Protein AF-D6CVX9-F1 (afdb_monomer_lite)

InterPro domains:
  IPR002559 Transposase IS4-like domain [PF01609] (65-128)
  IPR012337 Ribonuclease H-like superfamily [SSF53098] (35-166)

Radius of gyration: 30.01 Å; chains: 1; bounding box: 74×66×90 Å

pLDDT: mean 75.46, std 23.62, range [25.89, 97.81]

Secondary structure (DSSP, 8-state):
-------------------PPPP-------PPP--PPP------EEEEEEE---------TT-----EEEEEEES-TT--HHHHHHHHHHHHHHHHHHHHHHHHH-TT-----SHHHHHHHHHHHHHHHHHHHHHHHHH---HHHHHHHHHHHHHHHHHHS-S-------

Structure (mmCIF, N/CA/C/O backbone):
data_AF-D6CVX9-F1
#
_entry.id   AF-D6CVX9-F1
#
loop_
_atom_site.group_PDB
_atom_site.id
_atom_site.type_symbol
_atom_site.label_atom_id
_atom_site.label_alt_id
_atom_site.label_comp_id
_atom_site.label_asym_id
_atom_site.label_entity_id
_atom_site.label_seq_id
_atom_site.pdbx_PDB_ins_code
_atom_site.Cartn_x
_atom_site.Cartn_y
_atom_site.Cartn_z
_atom_site.occupancy
_atom_site.B_iso_or_equiv
_atom_site.auth_seq_id
_atom_site.auth_comp_id
_atom_site.auth_asym_id
_atom_site.auth_atom_id
_atom_site.pdbx_PDB_model_num
ATOM 1 N N . MET A 1 1 ? -34.602 -12.833 5.926 1.00 35.38 1 MET A N 1
ATOM 2 C CA . MET A 1 1 ? -34.983 -13.478 4.654 1.00 35.38 1 MET A CA 1
ATOM 3 C C . MET A 1 1 ? -33.737 -13.574 3.798 1.00 35.38 1 MET A C 1
ATOM 5 O O . MET A 1 1 ? -33.538 -12.786 2.888 1.00 35.38 1 MET A O 1
ATOM 9 N N . ASP A 1 2 ? -32.732 -14.299 4.276 1.00 30.45 2 ASP A N 1
ATOM 10 C CA . ASP A 1 2 ? -32.715 -15.768 4.412 1.00 30.45 2 ASP A CA 1
ATOM 11 C C . ASP A 1 2 ? -32.676 -16.416 3.031 1.00 30.45 2 ASP A C 1
ATOM 13 O O . ASP A 1 2 ? -33.490 -16.090 2.180 1.00 30.45 2 ASP A O 1
ATOM 17 N N . LEU A 1 3 ? -31.806 -17.359 2.722 1.00 28.20 3 LEU A N 1
ATOM 18 C CA . LEU A 1 3 ? -30.728 -17.998 3.457 1.00 28.20 3 LEU A CA 1
ATOM 19 C C . LEU A 1 3 ? -29.920 -18.657 2.339 1.00 28.20 3 LEU A C 1
ATOM 21 O O . LEU A 1 3 ? -30.461 -19.414 1.535 1.00 28.20 3 LEU A O 1
ATOM 25 N N . PHE A 1 4 ? -28.637 -18.340 2.270 1.00 30.22 4 PHE A N 1
ATOM 26 C CA . PHE A 1 4 ? -27.677 -19.144 1.538 1.00 30.22 4 PHE A CA 1
ATOM 27 C C . PHE A 1 4 ? -27.356 -20.362 2.415 1.00 30.22 4 PHE A C 1
ATOM 29 O O . PHE A 1 4 ? -26.900 -20.181 3.539 1.00 30.22 4 PHE A O 1
ATOM 36 N N . HIS A 1 5 ? -27.621 -21.576 1.930 1.00 30.78 5 HIS A N 1
ATOM 37 C CA . HIS A 1 5 ? -27.128 -22.856 2.467 1.00 30.78 5 HIS A CA 1
ATOM 38 C C . HIS A 1 5 ? -27.404 -23.979 1.446 1.00 30.78 5 HIS A C 1
ATOM 40 O O . HIS A 1 5 ? -28.399 -23.881 0.728 1.00 30.78 5 HIS A O 1
ATOM 46 N N . PRO A 1 6 ? -26.687 -25.121 1.475 1.00 37.38 6 PRO A N 1
ATOM 47 C CA . PRO A 1 6 ? -25.262 -25.343 1.728 1.00 37.38 6 PRO A CA 1
ATOM 48 C C . PRO A 1 6 ? -24.618 -26.236 0.631 1.00 37.38 6 PRO A C 1
ATOM 50 O O . PRO A 1 6 ? -25.246 -26.605 -0.356 1.00 37.38 6 PRO A O 1
ATOM 53 N N . ALA A 1 7 ? -23.336 -26.553 0.813 1.00 30.05 7 ALA A N 1
ATOM 54 C CA . ALA A 1 7 ? -22.511 -27.395 -0.050 1.00 30.05 7 ALA A CA 1
ATOM 55 C C . ALA A 1 7 ? -22.944 -28.876 -0.097 1.00 30.05 7 ALA A C 1
ATOM 57 O O . ALA A 1 7 ? -23.351 -29.432 0.920 1.00 30.05 7 ALA A O 1
ATOM 58 N N . GLU A 1 8 ? -22.712 -29.531 -1.240 1.00 31.06 8 GLU A N 1
ATOM 59 C CA . GLU A 1 8 ? -22.396 -30.964 -1.291 1.00 31.06 8 GLU A CA 1
ATOM 60 C C . GLU A 1 8 ? -20.973 -31.143 -1.832 1.00 31.06 8 GLU A C 1
ATOM 62 O O . GLU A 1 8 ? -20.625 -30.691 -2.924 1.00 31.06 8 GLU A O 1
ATOM 67 N N . GLU A 1 9 ? -20.151 -31.797 -1.022 1.00 32.72 9 GLU A N 1
ATOM 68 C CA . GLU A 1 9 ? -18.825 -32.298 -1.346 1.00 32.72 9 GLU A CA 1
ATOM 69 C C . GLU A 1 9 ? -18.969 -33.691 -1.976 1.00 32.72 9 GLU A C 1
ATOM 71 O O . GLU A 1 9 ? -19.635 -34.560 -1.413 1.00 32.72 9 GLU A O 1
ATOM 76 N N . LYS A 1 10 ? -18.312 -33.936 -3.115 1.00 30.36 10 LYS A N 1
ATOM 77 C CA . LYS A 1 10 ? -17.843 -35.285 -3.452 1.00 30.36 10 LYS A CA 1
ATOM 78 C C . LYS A 1 10 ? -16.390 -35.239 -3.893 1.00 30.36 10 LYS A C 1
ATOM 80 O O . LYS A 1 10 ? -16.022 -34.582 -4.864 1.00 30.36 10 LYS A O 1
ATOM 85 N N . SER A 1 11 ? -15.607 -35.936 -3.090 1.00 30.19 11 SER A N 1
ATOM 86 C CA . SER A 1 11 ? -14.212 -36.299 -3.228 1.00 30.19 11 SER A CA 1
ATOM 87 C C . SER A 1 11 ? -13.982 -37.364 -4.309 1.00 30.19 11 SER A C 1
ATOM 89 O O . SER A 1 11 ? -14.894 -38.129 -4.618 1.00 30.19 11 SER A O 1
ATOM 91 N N . GLU A 1 12 ? -12.714 -37.449 -4.735 1.00 32.84 12 GLU A N 1
ATOM 92 C CA . GLU A 1 12 ? -12.071 -38.528 -5.513 1.00 32.84 12 GLU A CA 1
ATOM 93 C C . GLU A 1 12 ? -12.454 -38.582 -7.002 1.00 32.84 12 GLU A C 1
ATOM 95 O O . GLU A 1 12 ? -13.602 -38.405 -7.375 1.00 32.84 12 GLU A O 1
ATOM 100 N N . ASP A 1 13 ? -11.570 -38.822 -7.962 1.00 29.66 13 ASP A N 1
ATOM 101 C CA . ASP A 1 13 ? -10.123 -38.975 -8.057 1.00 29.66 13 ASP A CA 1
ATOM 102 C C . ASP A 1 13 ? -9.760 -38.950 -9.566 1.00 29.66 13 ASP A C 1
ATOM 104 O O . ASP A 1 13 ? -10.605 -39.033 -10.452 1.00 29.66 13 ASP A O 1
ATOM 108 N N . GLY A 1 14 ? -8.476 -38.782 -9.882 1.00 34.19 14 GLY A N 1
ATOM 109 C CA . GLY A 1 14 ? -7.850 -39.401 -11.057 1.00 34.19 14 GLY A CA 1
ATOM 110 C C . GLY A 1 14 ? -8.477 -39.263 -12.459 1.00 34.19 14 GLY A C 1
ATOM 111 O O . GLY A 1 14 ? -9.157 -40.151 -12.959 1.00 34.19 14 GLY A O 1
ATOM 112 N N . SER A 1 15 ? -7.931 -38.328 -13.244 1.00 40.91 15 SER A N 1
ATOM 113 C CA . SER A 1 15 ? -7.591 -38.562 -14.667 1.00 40.91 15 SER A CA 1
ATOM 114 C C . SER A 1 15 ? -8.725 -38.666 -15.714 1.00 40.91 15 SER A C 1
ATOM 116 O O . SER A 1 15 ? -8.715 -39.529 -16.589 1.00 40.91 15 SER A O 1
ATOM 118 N N . GLY A 1 16 ? -9.642 -37.699 -15.749 1.00 30.16 16 GLY A N 1
ATOM 119 C CA . GLY A 1 16 ? -10.592 -37.538 -16.860 1.00 30.16 16 GLY A CA 1
ATOM 120 C C . GLY A 1 16 ? -10.018 -36.744 -18.041 1.00 30.16 16 GLY A C 1
ATOM 121 O O . GLY A 1 16 ? -10.054 -35.517 -18.057 1.00 30.16 16 GLY A O 1
ATOM 122 N N . ARG A 1 17 ? -9.488 -37.438 -19.052 1.00 32.06 17 ARG A N 1
ATOM 123 C CA . ARG A 1 17 ? -9.084 -36.864 -20.347 1.00 32.06 17 ARG A CA 1
ATOM 124 C C . ARG A 1 17 ? -10.319 -36.332 -21.087 1.00 32.06 17 ARG A C 1
ATOM 126 O O . ARG A 1 17 ? -11.140 -37.127 -21.530 1.00 32.06 17 ARG A O 1
ATOM 133 N N . TYR A 1 18 ? -10.417 -35.026 -21.324 1.00 25.89 18 TYR A N 1
ATOM 134 C CA . TYR A 1 18 ? -11.326 -34.514 -22.355 1.00 25.89 18 TYR A CA 1
ATOM 135 C C . TYR A 1 18 ? -10.732 -34.832 -23.734 1.00 25.89 18 TYR A C 1
ATOM 137 O O . TYR A 1 18 ? -9.773 -34.203 -24.174 1.00 25.89 18 TYR A O 1
ATOM 145 N N . SER A 1 19 ? -11.272 -35.852 -24.399 1.00 36.00 19 SER A N 1
ATOM 146 C CA . SER A 1 19 ? -11.045 -36.133 -25.820 1.00 36.00 19 SER A CA 1
ATOM 147 C C . SER A 1 19 ? -12.372 -35.979 -26.552 1.00 36.00 19 SER A C 1
ATOM 149 O O . SER A 1 19 ? -13.337 -36.674 -26.244 1.00 36.00 19 SER A O 1
ATOM 151 N N . GLN A 1 20 ? -12.423 -35.046 -27.502 1.00 43.94 20 GLN A N 1
ATOM 152 C CA . GLN A 1 20 ? -13.504 -34.957 -28.484 1.00 43.94 20 GLN A CA 1
ATOM 153 C C . GLN A 1 20 ? -13.589 -36.278 -29.277 1.00 43.94 20 GLN A C 1
ATOM 155 O O . GLN A 1 20 ? -12.539 -36.853 -29.582 1.00 43.94 20 GLN A O 1
ATOM 160 N N . PRO A 1 21 ? -14.783 -36.772 -29.651 1.00 36.62 21 PRO A N 1
ATOM 161 C CA . PRO A 1 21 ? -14.882 -37.934 -30.526 1.00 36.62 21 PRO A CA 1
ATOM 162 C C . PRO A 1 21 ? -14.492 -37.561 -31.965 1.00 36.62 21 PRO A C 1
ATOM 164 O O . PRO A 1 21 ? -15.078 -36.667 -32.574 1.00 36.62 21 PRO A O 1
ATOM 167 N N . ALA A 1 22 ? -13.497 -38.262 -32.512 1.00 39.41 22 ALA A N 1
ATOM 168 C CA . ALA A 1 22 ? -13.134 -38.204 -33.923 1.00 39.41 22 ALA A CA 1
ATOM 169 C C . ALA A 1 22 ? -14.041 -39.130 -34.756 1.00 39.41 22 ALA A C 1
ATOM 171 O O . ALA A 1 22 ? -14.354 -40.249 -34.350 1.00 39.41 22 ALA A O 1
ATOM 172 N N . ASN A 1 23 ? -14.446 -38.634 -35.924 1.00 42.16 23 ASN A N 1
ATOM 173 C CA . ASN A 1 23 ? -15.343 -39.271 -36.890 1.00 42.16 23 ASN A CA 1
ATOM 174 C C . ASN A 1 23 ? -14.706 -40.541 -37.511 1.00 42.16 23 ASN A C 1
ATOM 176 O O . ASN A 1 23 ? -13.517 -40.504 -37.846 1.00 42.16 23 ASN A O 1
ATOM 180 N N . PRO A 1 24 ? -15.443 -41.655 -37.702 1.00 38.84 24 PRO A N 1
ATOM 181 C CA . PRO A 1 24 ? -14.880 -42.891 -38.227 1.00 38.84 24 PRO A CA 1
ATOM 182 C C . PRO A 1 24 ? -14.966 -42.930 -39.757 1.00 38.84 24 PRO A C 1
ATOM 184 O O . PRO A 1 24 ? -16.037 -43.116 -40.326 1.00 38.84 24 PRO A O 1
ATOM 187 N N . GLY A 1 25 ? -13.823 -42.809 -40.429 1.00 42.53 25 GLY A N 1
ATOM 188 C CA . GLY A 1 25 ? -13.743 -43.034 -41.871 1.00 42.53 25 GLY A CA 1
ATOM 189 C C . GLY A 1 25 ? -12.463 -42.492 -42.484 1.00 42.53 25 GLY A C 1
ATOM 190 O O . GLY A 1 25 ? -12.442 -41.359 -42.934 1.00 42.53 25 GLY A O 1
ATOM 191 N N . ASP A 1 26 ? -11.386 -43.276 -42.443 1.00 40.31 26 ASP A N 1
ATOM 192 C CA . ASP A 1 26 ? -10.680 -43.684 -43.664 1.00 40.31 26 ASP A CA 1
ATOM 193 C C . ASP A 1 26 ? -9.451 -44.532 -43.328 1.00 40.31 26 ASP A C 1
ATOM 195 O O . ASP A 1 26 ? -8.522 -44.128 -42.626 1.00 40.31 26 ASP A O 1
ATOM 199 N N . ARG A 1 27 ? -9.465 -45.760 -43.852 1.00 44.16 27 ARG A N 1
ATOM 200 C CA . ARG A 1 27 ? -8.304 -46.643 -43.910 1.00 44.16 27 ARG A CA 1
ATOM 201 C C . ARG A 1 27 ? -7.501 -46.223 -45.133 1.00 44.16 27 ARG A C 1
ATOM 203 O O . ARG A 1 27 ? -7.995 -46.374 -46.245 1.00 44.16 27 ARG A O 1
ATOM 210 N N . ASN A 1 28 ? -6.252 -45.803 -44.960 1.00 41.22 28 ASN A N 1
ATOM 211 C CA . ASN A 1 28 ? -5.278 -46.025 -46.019 1.00 41.22 28 ASN A CA 1
ATOM 212 C C . ASN A 1 28 ? -3.883 -46.332 -45.469 1.00 41.22 28 ASN A C 1
ATOM 214 O O . ASN A 1 28 ? -3.319 -45.621 -44.637 1.00 41.22 28 ASN A O 1
ATOM 218 N N . SER A 1 29 ? -3.376 -47.457 -45.951 1.00 48.22 29 SER A N 1
ATOM 219 C CA . SER A 1 29 ? -2.062 -48.043 -45.761 1.00 48.22 29 SER A CA 1
ATOM 220 C C . SER A 1 29 ? -0.958 -47.169 -46.358 1.00 48.22 29 SER A C 1
ATOM 222 O O . SER A 1 29 ? -0.980 -46.855 -47.543 1.00 48.22 29 SER A O 1
ATOM 224 N N . GLY A 1 30 ? 0.050 -46.849 -45.550 1.00 39.22 30 GLY A N 1
ATOM 225 C CA . GLY A 1 30 ? 1.296 -46.228 -45.994 1.00 39.22 30 GLY A CA 1
ATOM 226 C C . GLY A 1 30 ? 2.246 -46.074 -44.811 1.00 39.22 30 GLY A C 1
ATOM 227 O O . GLY A 1 30 ? 1.956 -45.332 -43.873 1.00 39.22 30 GLY A O 1
ATOM 228 N N . GLY A 1 31 ? 3.348 -46.827 -44.810 1.00 45.06 31 GLY A N 1
ATOM 229 C CA . GLY A 1 31 ? 4.334 -46.820 -43.729 1.00 45.06 31 GLY A CA 1
ATOM 230 C C . GLY A 1 31 ? 4.880 -45.414 -43.466 1.00 45.06 31 GLY A C 1
ATOM 231 O O . GLY A 1 31 ? 5.369 -44.752 -44.377 1.00 45.06 31 GLY A O 1
ATOM 232 N N . ARG A 1 32 ? 4.803 -44.953 -42.211 1.00 44.66 32 ARG A N 1
ATOM 233 C CA . ARG A 1 32 ? 5.415 -43.687 -41.782 1.00 44.66 32 ARG A CA 1
ATOM 234 C C . ARG A 1 32 ? 6.812 -43.947 -41.214 1.00 44.66 32 ARG A C 1
ATOM 236 O O . ARG A 1 32 ? 6.966 -44.866 -40.405 1.00 44.66 32 ARG A O 1
ATOM 243 N N . PRO A 1 33 ? 7.825 -43.143 -41.572 1.00 47.28 33 PRO A N 1
ATOM 244 C CA . PRO A 1 33 ? 9.139 -43.244 -40.959 1.00 47.28 33 PRO A CA 1
ATOM 245 C C . PRO A 1 33 ? 9.031 -42.898 -39.468 1.00 47.28 33 PRO A C 1
ATOM 247 O O . PRO A 1 33 ? 8.429 -41.893 -39.085 1.00 47.28 33 PRO A O 1
ATOM 250 N N . ARG A 1 34 ? 9.611 -43.749 -38.613 1.00 54.03 34 ARG A N 1
ATOM 251 C CA . ARG A 1 34 ? 9.768 -43.498 -37.175 1.00 54.03 34 ARG A CA 1
ATOM 252 C C . ARG A 1 34 ? 10.790 -42.381 -36.964 1.00 54.03 34 ARG A C 1
ATOM 254 O O . ARG A 1 34 ? 11.963 -42.632 -36.724 1.00 54.03 34 ARG A O 1
ATOM 261 N N . GLY A 1 35 ? 10.317 -41.147 -37.041 1.00 52.38 35 GLY A N 1
ATOM 262 C CA . GLY A 1 35 ? 10.978 -39.981 -36.481 1.00 52.38 35 GLY A CA 1
ATOM 263 C C . GLY A 1 35 ? 9.975 -39.260 -35.599 1.00 52.38 35 GLY A C 1
ATOM 264 O O . GLY A 1 35 ? 9.121 -38.539 -36.102 1.00 52.38 35 GLY A O 1
ATOM 265 N N . THR A 1 36 ? 10.040 -39.457 -34.282 1.00 53.53 36 THR A N 1
ATOM 266 C CA . THR A 1 36 ? 9.396 -38.519 -33.357 1.00 53.53 36 THR A CA 1
ATOM 267 C C . THR A 1 36 ? 9.999 -37.142 -33.632 1.00 53.53 36 THR A C 1
ATOM 269 O O . THR A 1 36 ? 11.227 -37.023 -33.532 1.00 53.53 36 THR A O 1
ATOM 272 N N . PRO A 1 37 ? 9.216 -36.108 -33.990 1.00 49.62 37 PRO A N 1
ATOM 273 C CA . PRO A 1 37 ? 9.775 -34.776 -34.126 1.00 49.62 37 PRO A CA 1
ATOM 274 C C . PRO A 1 37 ? 10.377 -34.407 -32.772 1.00 49.62 37 PRO A C 1
ATOM 276 O O . PRO A 1 37 ? 9.689 -34.406 -31.748 1.00 49.62 37 PRO A O 1
ATOM 279 N N . LYS A 1 38 ? 11.695 -34.169 -32.753 1.00 56.16 38 LYS A N 1
ATOM 280 C CA . LYS A 1 38 ? 12.383 -33.602 -31.593 1.00 56.16 38 LYS A CA 1
ATOM 281 C C . LYS A 1 38 ? 11.575 -32.369 -31.201 1.00 56.16 38 LYS A C 1
ATOM 283 O O . LYS A 1 38 ? 11.433 -31.471 -32.027 1.00 56.16 38 LYS A O 1
ATOM 288 N N . ARG A 1 39 ? 10.989 -32.358 -29.996 1.00 59.34 39 ARG A N 1
ATOM 289 C CA . ARG A 1 39 ? 10.244 -31.202 -29.476 1.00 59.34 39 ARG A CA 1
ATOM 290 C C . ARG A 1 39 ? 11.146 -29.987 -29.672 1.00 59.34 39 ARG A C 1
ATOM 292 O O . ARG A 1 39 ? 12.208 -29.932 -29.053 1.00 59.34 39 ARG A O 1
ATOM 299 N N . LEU A 1 40 ? 10.772 -29.087 -30.580 1.00 57.72 40 LEU A N 1
ATOM 300 C CA . LEU A 1 40 ? 11.505 -27.852 -30.811 1.00 57.72 40 LEU A CA 1
ATOM 301 C C . LEU A 1 40 ? 11.485 -27.121 -29.468 1.00 57.72 40 LEU A C 1
ATOM 303 O O . LEU A 1 40 ? 10.426 -26.701 -29.003 1.00 57.72 40 LEU A O 1
ATOM 307 N N . ARG A 1 41 ? 12.621 -27.104 -28.764 1.00 65.75 41 ARG A N 1
ATOM 308 C CA . ARG A 1 41 ? 12.720 -26.390 -27.494 1.00 65.75 41 ARG A CA 1
ATOM 309 C C . ARG A 1 41 ? 12.541 -24.922 -27.843 1.00 65.75 41 ARG A C 1
ATOM 311 O O . ARG A 1 41 ? 13.395 -24.361 -28.521 1.00 65.75 41 ARG A O 1
ATOM 318 N N . ALA A 1 42 ? 11.417 -24.340 -27.433 1.00 78.00 42 ALA A N 1
ATOM 319 C CA . ALA A 1 42 ? 11.211 -22.908 -27.559 1.00 78.00 42 ALA A CA 1
ATOM 320 C C . ALA A 1 42 ? 12.389 -22.213 -26.868 1.00 78.00 42 ALA A C 1
ATOM 322 O O . ALA A 1 42 ? 12.641 -22.449 -25.681 1.00 78.00 42 ALA A O 1
ATOM 323 N N . MET A 1 43 ? 13.150 -21.435 -27.636 1.00 81.56 43 MET A N 1
ATOM 324 C CA . MET A 1 43 ? 14.245 -20.645 -27.093 1.00 81.56 43 MET A CA 1
ATOM 325 C C . MET A 1 43 ? 13.672 -19.631 -26.099 1.00 81.56 43 MET A C 1
ATOM 327 O O . MET A 1 43 ? 12.589 -19.086 -26.309 1.00 81.56 43 MET A O 1
ATOM 331 N N . ARG A 1 44 ? 14.387 -19.414 -24.996 1.00 86.12 44 ARG A N 1
ATOM 332 C CA . ARG A 1 44 ? 14.097 -18.371 -24.009 1.00 86.12 44 ARG A CA 1
ATOM 333 C C . ARG A 1 44 ? 15.342 -17.525 -23.839 1.00 86.12 44 ARG A C 1
ATOM 335 O O . ARG A 1 44 ? 16.443 -18.074 -23.787 1.00 86.12 44 ARG A O 1
ATOM 342 N N . LYS A 1 45 ? 15.160 -16.215 -23.723 1.00 89.75 45 LYS A N 1
ATOM 343 C CA . LYS A 1 45 ? 16.247 -15.299 -23.391 1.00 89.75 45 LYS A CA 1
ATOM 344 C C . LYS A 1 45 ? 16.382 -15.232 -21.879 1.00 89.75 45 LYS A C 1
ATOM 346 O O . LYS A 1 45 ? 15.378 -15.182 -21.166 1.00 89.75 45 LYS A O 1
ATOM 351 N N . VAL A 1 46 ? 17.620 -15.286 -21.402 1.00 92.06 46 VAL A N 1
ATOM 352 C CA . VAL A 1 46 ? 17.946 -15.229 -19.978 1.00 92.06 46 VAL A CA 1
ATOM 353 C C . VAL A 1 46 ? 18.948 -14.108 -19.762 1.00 92.06 46 VAL A C 1
ATOM 355 O O . VAL A 1 46 ? 19.989 -14.082 -20.414 1.00 92.06 46 VAL A O 1
ATOM 358 N N . PHE A 1 47 ? 18.628 -13.207 -18.844 1.00 91.88 47 PHE A N 1
ATOM 359 C CA . PHE A 1 47 ? 19.534 -12.183 -18.350 1.00 91.88 47 PHE A CA 1
ATOM 360 C C . PHE A 1 47 ? 20.123 -12.646 -17.024 1.00 91.88 47 PHE A C 1
ATOM 362 O O . PHE A 1 47 ? 19.425 -13.246 -16.202 1.00 91.88 47 PHE A O 1
ATOM 369 N N . ARG A 1 48 ? 21.402 -12.355 -16.818 1.00 91.12 48 ARG A N 1
ATOM 370 C CA . ARG A 1 48 ? 22.098 -12.546 -15.550 1.00 91.12 48 ARG A CA 1
ATOM 371 C C . ARG A 1 48 ? 22.518 -11.173 -15.053 1.00 91.12 48 ARG A C 1
ATOM 373 O O . ARG A 1 48 ? 23.173 -10.445 -15.790 1.00 91.12 48 ARG A O 1
ATOM 380 N N . THR A 1 49 ? 22.165 -10.855 -13.818 1.00 87.31 49 THR A N 1
ATOM 381 C CA . THR A 1 49 ? 22.539 -9.606 -13.158 1.00 87.31 49 THR A CA 1
ATOM 382 C C . THR A 1 49 ? 23.275 -9.938 -11.871 1.00 87.31 49 THR A C 1
ATOM 384 O O . THR A 1 49 ? 22.786 -10.747 -11.082 1.00 87.31 49 THR A O 1
ATOM 387 N N . ASP A 1 50 ? 24.422 -9.312 -11.648 1.00 81.56 50 ASP A N 1
ATOM 388 C CA . ASP A 1 50 ? 25.136 -9.394 -10.378 1.00 81.56 50 ASP A CA 1
ATOM 389 C C . ASP A 1 50 ? 24.772 -8.119 -9.586 1.00 81.56 50 ASP A C 1
ATOM 391 O O . ASP A 1 50 ? 25.088 -7.018 -10.038 1.00 81.56 50 ASP A O 1
ATOM 395 N N . SER A 1 51 ? 24.057 -8.231 -8.458 1.00 67.06 51 SER A N 1
ATOM 396 C CA . SER A 1 51 ? 23.830 -7.077 -7.571 1.00 67.06 51 SER A CA 1
ATOM 397 C C . SER A 1 51 ? 25.139 -6.769 -6.846 1.00 67.06 51 SER A C 1
ATOM 399 O O . SER A 1 51 ? 25.754 -7.645 -6.232 1.00 67.06 51 SER A O 1
ATOM 401 N N . THR A 1 52 ? 25.591 -5.523 -6.970 1.00 56.53 52 THR A N 1
ATOM 402 C CA . THR A 1 52 ? 26.765 -4.988 -6.274 1.00 56.53 52 THR A CA 1
ATOM 403 C C . THR A 1 52 ? 26.361 -4.092 -5.108 1.00 56.53 52 THR A C 1
ATOM 405 O O . THR A 1 52 ? 27.164 -3.260 -4.699 1.00 56.53 52 THR A O 1
ATOM 408 N N . ASP A 1 53 ? 25.144 -4.247 -4.574 1.00 50.34 53 ASP A N 1
ATOM 409 C CA . ASP A 1 53 ? 24.614 -3.463 -3.446 1.00 50.34 53 ASP A CA 1
ATOM 410 C C . ASP A 1 53 ? 25.218 -3.930 -2.106 1.00 50.34 53 ASP A C 1
ATOM 412 O O . ASP A 1 53 ? 24.521 -4.172 -1.126 1.00 50.34 53 ASP A O 1
ATOM 416 N N . GLY A 1 54 ? 26.535 -4.129 -2.091 1.00 46.03 54 GLY A N 1
ATOM 417 C CA . GLY A 1 54 ? 27.325 -4.082 -0.877 1.00 46.03 54 GLY A CA 1
ATOM 418 C C . GLY A 1 54 ? 27.841 -2.663 -0.775 1.00 46.03 54 GLY A C 1
ATOM 419 O O . GLY A 1 54 ? 28.825 -2.320 -1.438 1.00 46.03 54 GLY A O 1
ATOM 420 N N . ASP A 1 55 ? 27.141 -1.849 0.008 1.00 40.03 55 ASP A N 1
ATOM 421 C CA . ASP A 1 55 ? 27.631 -0.562 0.482 1.00 40.03 55 ASP A CA 1
ATOM 422 C C . ASP A 1 55 ? 29.096 -0.747 0.898 1.00 40.03 55 ASP A C 1
ATOM 424 O O . ASP A 1 55 ? 29.455 -1.756 1.513 1.00 40.03 55 ASP A O 1
ATOM 428 N N . ALA A 1 56 ? 29.975 0.162 0.481 1.00 44.12 56 ALA A N 1
ATOM 429 C CA . ALA A 1 56 ? 31.367 0.150 0.903 1.00 44.12 56 ALA A CA 1
ATOM 430 C C . ALA A 1 56 ? 31.437 0.520 2.394 1.00 44.12 56 ALA A C 1
ATOM 432 O O . ALA A 1 56 ? 31.809 1.631 2.746 1.00 44.12 56 ALA A O 1
ATOM 433 N N . GLU A 1 57 ? 31.012 -0.393 3.259 1.00 49.38 57 GLU A N 1
ATOM 434 C CA . GLU A 1 57 ? 31.384 -0.399 4.662 1.00 49.38 57 GLU A CA 1
ATOM 435 C C . GLU A 1 57 ? 32.870 -0.770 4.712 1.00 49.38 57 GLU A C 1
ATOM 437 O O . GLU A 1 57 ? 33.312 -1.713 4.044 1.00 49.38 57 GLU A O 1
ATOM 442 N N . ASP A 1 58 ? 33.638 0.006 5.477 1.00 55.16 58 ASP A N 1
ATOM 443 C CA . ASP A 1 58 ? 35.026 -0.260 5.865 1.00 55.16 58 ASP A CA 1
ATOM 444 C C . ASP A 1 58 ? 35.077 -1.514 6.768 1.00 55.16 58 ASP A C 1
ATOM 446 O O . ASP A 1 58 ? 35.378 -1.452 7.959 1.00 55.16 58 ASP A O 1
ATOM 450 N N . GLY A 1 59 ? 34.684 -2.657 6.205 1.00 54.41 59 GLY A N 1
ATOM 451 C CA . GLY A 1 59 ? 34.584 -3.956 6.853 1.00 54.41 59 GLY A CA 1
ATOM 452 C C . GLY A 1 59 ? 35.843 -4.799 6.671 1.00 54.41 59 GLY A C 1
ATOM 453 O O . GLY A 1 59 ? 36.591 -4.644 5.705 1.00 54.41 59 GLY A O 1
ATOM 454 N N . ASP A 1 60 ? 36.054 -5.679 7.646 1.00 58.28 60 ASP A N 1
ATOM 455 C CA . ASP A 1 60 ? 37.154 -6.633 7.798 1.00 58.28 60 ASP A CA 1
ATOM 456 C C . ASP A 1 60 ? 37.633 -7.248 6.457 1.00 58.28 60 ASP A C 1
ATOM 458 O O . ASP A 1 60 ? 36.811 -7.776 5.701 1.00 58.28 60 ASP A O 1
ATOM 462 N N . PRO A 1 61 ? 38.943 -7.213 6.125 1.00 60.62 61 PRO A N 1
ATOM 463 C CA . PRO A 1 61 ? 39.471 -7.757 4.869 1.00 60.62 61 PRO A CA 1
ATOM 464 C C . PRO A 1 61 ? 39.212 -9.258 4.632 1.00 60.62 61 PRO A C 1
ATOM 466 O O . PRO A 1 61 ? 39.473 -9.722 3.519 1.00 60.62 61 PRO A O 1
ATOM 469 N N . ASP A 1 62 ? 38.717 -10.008 5.625 1.00 59.56 62 ASP A N 1
ATOM 470 C CA . ASP A 1 62 ? 38.391 -11.440 5.509 1.00 59.56 62 ASP A CA 1
ATOM 471 C C . ASP A 1 62 ? 36.905 -11.737 5.190 1.00 59.56 62 ASP A C 1
ATOM 473 O O . ASP A 1 62 ? 36.519 -12.897 5.034 1.00 59.56 62 ASP A O 1
ATOM 477 N N . GLU A 1 63 ? 36.040 -10.723 5.037 1.00 57.06 63 GLU A N 1
ATOM 478 C CA . GLU A 1 63 ? 34.639 -10.958 4.663 1.00 57.06 63 GLU A CA 1
ATOM 479 C C . GLU A 1 63 ? 34.487 -11.128 3.140 1.00 57.06 63 GLU A C 1
ATOM 481 O O . GLU A 1 63 ? 34.576 -10.192 2.336 1.00 57.06 63 GLU A O 1
ATOM 486 N N . SER A 1 64 ? 34.252 -12.368 2.706 1.00 58.28 64 SER A N 1
ATOM 487 C CA . SER A 1 64 ? 33.957 -12.678 1.311 1.00 58.28 64 SER A CA 1
ATOM 488 C C . SER A 1 64 ? 32.663 -11.986 0.877 1.00 58.28 64 SER A C 1
ATOM 490 O O . SER A 1 64 ? 31.575 -12.404 1.267 1.00 58.28 64 SER A O 1
ATOM 492 N N . LYS A 1 65 ? 32.770 -10.958 0.027 1.00 58.09 65 LYS A N 1
ATOM 493 C CA . LYS A 1 65 ? 31.620 -10.317 -0.629 1.00 58.09 65 LYS A CA 1
ATOM 494 C C . LYS A 1 65 ? 30.852 -11.351 -1.459 1.00 58.09 65 LYS A C 1
ATOM 496 O O . LYS A 1 65 ? 31.210 -11.622 -2.610 1.00 58.09 65 LYS A O 1
ATOM 501 N N . GLU A 1 66 ? 29.803 -11.936 -0.890 1.00 66.38 66 GLU A N 1
ATOM 502 C CA . GLU A 1 66 ? 28.898 -12.813 -1.624 1.00 66.38 66 GLU A CA 1
ATOM 503 C C . GLU A 1 66 ? 28.143 -11.983 -2.666 1.00 66.38 66 GLU A C 1
ATOM 505 O O . GLU A 1 66 ? 27.258 -11.187 -2.359 1.00 66.38 66 GLU A O 1
ATOM 510 N N . LYS A 1 67 ? 28.517 -12.143 -3.938 1.00 64.00 67 LYS A N 1
ATOM 511 C CA . LYS A 1 67 ? 27.792 -11.516 -5.045 1.00 64.00 67 LYS A CA 1
ATOM 512 C C . LYS A 1 67 ? 26.413 -12.160 -5.156 1.00 64.00 67 LYS A C 1
ATOM 514 O O . LYS A 1 67 ? 26.314 -13.354 -5.443 1.00 64.00 67 LYS A O 1
ATOM 519 N N . ASN A 1 68 ? 25.354 -11.372 -4.989 1.00 80.56 68 ASN A N 1
ATOM 520 C CA . ASN A 1 68 ? 23.992 -11.847 -5.198 1.00 80.56 68 ASN A CA 1
ATOM 521 C C . ASN A 1 68 ? 23.698 -11.899 -6.707 1.00 80.56 68 ASN A C 1
ATOM 523 O O . ASN A 1 68 ? 23.512 -10.871 -7.362 1.00 80.56 68 ASN A O 1
ATOM 527 N N . ILE A 1 69 ? 23.729 -13.107 -7.273 1.00 87.12 69 ILE A N 1
ATOM 528 C CA . ILE A 1 69 ? 23.485 -13.344 -8.699 1.00 87.12 69 ILE A CA 1
ATOM 529 C C . ILE A 1 69 ? 21.995 -13.617 -8.907 1.00 87.12 69 ILE A C 1
ATOM 531 O O . ILE A 1 69 ? 21.459 -14.601 -8.394 1.00 87.12 69 ILE A O 1
ATOM 535 N N . GLN A 1 70 ? 21.341 -12.806 -9.737 1.00 88.44 70 GLN A N 1
ATOM 536 C CA . GLN A 1 70 ? 19.939 -12.975 -10.109 1.00 88.44 70 GLN A CA 1
ATOM 537 C C . GLN A 1 70 ? 19.794 -13.310 -11.598 1.00 88.44 70 GLN A C 1
ATOM 539 O O . GLN A 1 70 ? 20.481 -12.759 -12.459 1.00 88.44 70 GLN A O 1
ATOM 544 N N . TYR A 1 71 ? 18.868 -14.219 -11.909 1.00 92.25 71 TYR A N 1
ATOM 545 C CA . TYR A 1 71 ? 18.562 -14.640 -13.275 1.00 92.25 71 TYR A CA 1
ATOM 546 C C . TYR A 1 71 ? 17.128 -14.261 -13.649 1.00 92.25 71 TYR A C 1
ATOM 548 O O . TYR A 1 71 ? 16.188 -14.565 -12.916 1.00 92.25 71 TYR A O 1
ATOM 556 N N . TRP A 1 72 ?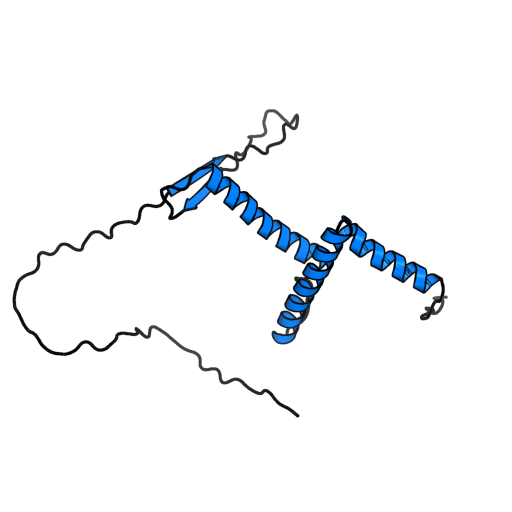 16.956 -13.654 -14.821 1.00 91.88 72 TRP A N 1
ATOM 557 C CA . TRP A 1 72 ? 15.659 -13.253 -15.369 1.00 91.88 72 TRP A CA 1
ATOM 558 C C . TRP A 1 72 ? 15.409 -13.974 -16.685 1.00 91.88 72 TRP A C 1
ATOM 560 O O . TRP A 1 72 ? 16.192 -13.834 -17.617 1.00 91.88 72 TRP A O 1
ATOM 570 N N . ALA A 1 73 ? 14.314 -14.725 -16.790 1.00 93.50 73 ALA A N 1
ATOM 571 C CA . ALA A 1 73 ? 13.958 -15.444 -18.011 1.00 93.50 73 ALA A CA 1
ATOM 572 C C . ALA A 1 73 ? 12.727 -14.825 -18.678 1.00 93.50 73 ALA A C 1
ATOM 574 O O . ALA A 1 73 ? 11.712 -14.592 -18.025 1.00 93.50 73 ALA A O 1
ATOM 575 N N . THR A 1 74 ? 12.793 -14.635 -19.993 1.00 92.94 74 THR A N 1
ATOM 576 C CA . THR A 1 74 ? 11.686 -14.125 -20.807 1.00 92.94 74 THR A CA 1
ATOM 577 C C . THR A 1 74 ? 11.483 -14.981 -22.059 1.00 92.94 74 THR A C 1
ATOM 579 O O . THR A 1 74 ? 12.408 -15.619 -22.575 1.00 92.94 74 THR A O 1
ATOM 582 N N . ASN A 1 75 ? 10.240 -15.033 -22.532 1.00 94.00 75 ASN A N 1
ATOM 583 C CA . ASN A 1 75 ? 9.882 -15.590 -23.837 1.00 94.00 75 ASN A CA 1
ATOM 584 C C . ASN A 1 75 ? 10.072 -14.580 -24.981 1.00 94.00 75 ASN A C 1
ATOM 586 O O . ASN A 1 75 ? 10.012 -14.978 -26.139 1.00 94.00 75 ASN A O 1
ATOM 590 N N . ASP A 1 76 ? 10.300 -13.306 -24.665 1.00 92.75 76 ASP A N 1
ATOM 591 C CA . ASP A 1 76 ? 10.625 -12.263 -25.634 1.00 92.75 76 ASP A CA 1
ATOM 592 C C . ASP A 1 76 ? 12.135 -12.255 -25.926 1.00 92.75 76 ASP A C 1
ATOM 594 O O . ASP A 1 76 ? 12.948 -11.818 -25.109 1.00 92.75 76 ASP A O 1
ATOM 598 N N . LEU A 1 77 ? 12.519 -12.779 -27.092 1.00 92.50 77 LEU A N 1
ATOM 599 C CA . LEU A 1 77 ? 13.921 -12.894 -27.506 1.00 92.50 77 LEU A CA 1
ATOM 600 C C . LEU A 1 77 ? 14.551 -11.538 -27.871 1.00 92.50 77 LEU A C 1
ATOM 602 O O . LEU A 1 77 ? 15.771 -11.377 -27.775 1.00 92.50 77 LEU A O 1
ATOM 606 N N . GLU A 1 78 ? 13.732 -10.543 -28.199 1.00 94.25 78 GLU A N 1
ATOM 607 C CA . GLU A 1 78 ? 14.189 -9.207 -28.588 1.00 94.25 78 GLU A CA 1
ATOM 608 C C . GLU A 1 78 ? 14.242 -8.242 -27.396 1.00 94.25 78 GLU A C 1
ATOM 610 O O . GLU A 1 78 ? 14.742 -7.127 -27.522 1.00 94.25 78 GLU A O 1
ATOM 615 N N . MET A 1 79 ? 13.799 -8.677 -26.208 1.00 94.19 79 MET A N 1
ATOM 616 C CA . MET A 1 79 ? 13.816 -7.855 -24.997 1.00 94.19 79 MET A CA 1
ATOM 617 C C . MET A 1 79 ? 15.220 -7.305 -24.720 1.00 94.19 79 MET A C 1
ATOM 619 O O . MET A 1 79 ? 16.194 -8.063 -24.667 1.00 94.19 79 MET A O 1
ATOM 623 N N . THR A 1 80 ? 15.322 -5.993 -24.526 1.00 94.94 80 THR A N 1
ATOM 624 C CA . THR A 1 80 ? 16.580 -5.327 -24.173 1.00 94.94 80 THR A CA 1
ATOM 625 C C . THR A 1 80 ? 16.811 -5.336 -22.664 1.00 94.94 80 THR A C 1
ATOM 627 O O . THR A 1 80 ? 15.889 -5.578 -21.877 1.00 94.94 80 THR A O 1
ATOM 630 N N . GLU A 1 81 ? 18.048 -5.056 -22.253 1.00 91.94 81 GLU A N 1
ATOM 631 C CA . GLU A 1 81 ? 18.397 -4.935 -20.836 1.00 91.94 81 GLU A CA 1
ATOM 632 C C . GLU A 1 81 ? 17.643 -3.770 -20.173 1.00 91.94 81 GLU A C 1
ATOM 634 O O . GLU A 1 81 ? 17.099 -3.946 -19.082 1.00 91.94 81 GLU A O 1
ATOM 639 N N . GLU A 1 82 ? 17.475 -2.627 -20.858 1.00 93.62 82 GLU A N 1
ATOM 640 C CA . GLU A 1 82 ? 16.717 -1.498 -20.295 1.00 93.62 82 GLU A CA 1
ATOM 641 C C . GLU A 1 82 ? 15.252 -1.876 -20.051 1.00 93.62 82 GLU A C 1
ATOM 643 O O . GLU A 1 82 ? 14.644 -1.477 -19.051 1.00 93.62 82 GLU A O 1
ATOM 648 N N . LYS A 1 83 ? 14.669 -2.680 -20.952 1.00 94.62 83 LYS A N 1
ATOM 649 C CA . LYS A 1 83 ? 13.293 -3.145 -20.790 1.00 94.62 83 LYS A CA 1
ATOM 650 C C . LYS A 1 83 ? 13.160 -4.110 -19.615 1.00 94.62 83 LYS A C 1
ATOM 652 O O . LYS A 1 83 ? 12.183 -4.025 -18.866 1.00 94.62 83 LYS A O 1
ATOM 657 N N . ARG A 1 84 ? 14.133 -5.007 -19.431 1.00 94.62 84 ARG A N 1
ATOM 658 C CA . ARG A 1 84 ? 14.192 -5.898 -18.266 1.00 94.62 84 ARG A CA 1
ATOM 659 C C . ARG A 1 84 ? 14.294 -5.090 -16.972 1.00 94.62 84 ARG A C 1
ATOM 661 O O . ARG A 1 84 ? 13.537 -5.361 -16.043 1.00 94.62 84 ARG A O 1
ATOM 668 N N . GLU A 1 85 ? 15.163 -4.083 -16.914 1.00 93.06 85 GLU A N 1
ATOM 669 C CA . GLU A 1 85 ? 15.278 -3.188 -15.756 1.00 93.06 85 GLU A CA 1
ATOM 670 C C . GLU A 1 85 ? 13.971 -2.460 -15.439 1.00 93.06 85 GLU A C 1
ATOM 672 O O . GLU A 1 85 ? 13.564 -2.371 -14.280 1.00 93.06 85 GLU A O 1
ATOM 677 N N . GLU A 1 86 ? 13.285 -1.945 -16.459 1.00 94.75 86 GLU A N 1
ATOM 678 C CA . GLU A 1 86 ? 11.987 -1.297 -16.289 1.00 94.75 86 GLU A CA 1
ATOM 679 C C . GLU A 1 86 ? 10.960 -2.257 -15.668 1.00 94.75 86 GLU A C 1
ATOM 681 O O . GLU A 1 86 ? 10.241 -1.889 -14.735 1.00 94.75 86 GLU A O 1
ATOM 686 N N . LEU A 1 87 ? 10.908 -3.500 -16.153 1.00 94.19 87 LEU A N 1
ATOM 687 C CA . LEU A 1 87 ? 10.040 -4.540 -15.604 1.00 94.19 87 LEU A CA 1
ATOM 688 C C . LEU A 1 87 ? 10.437 -4.923 -14.176 1.00 94.19 87 LEU A C 1
ATOM 690 O O . LEU A 1 87 ? 9.553 -5.102 -13.340 1.00 94.19 87 LEU A O 1
ATOM 694 N N . ALA A 1 88 ? 11.734 -4.983 -13.870 1.00 92.44 88 ALA A N 1
ATOM 695 C CA . ALA A 1 88 ? 12.225 -5.233 -12.520 1.00 92.44 88 ALA A CA 1
ATOM 696 C C . ALA A 1 88 ? 11.791 -4.124 -11.549 1.00 92.44 88 ALA A C 1
ATOM 698 O O . ALA A 1 88 ? 11.244 -4.419 -10.486 1.00 92.44 88 ALA A O 1
ATOM 699 N N . ARG A 1 89 ? 11.912 -2.847 -11.943 1.00 93.69 89 ARG A N 1
ATOM 700 C CA . ARG A 1 89 ? 11.403 -1.708 -11.155 1.00 93.69 89 ARG A CA 1
ATOM 701 C C . ARG A 1 89 ? 9.894 -1.801 -10.922 1.00 93.69 89 ARG A C 1
ATOM 703 O O . ARG A 1 89 ? 9.422 -1.559 -9.813 1.00 93.69 89 ARG A O 1
ATOM 710 N N . ARG A 1 90 ? 9.124 -2.186 -11.945 1.00 94.06 90 ARG A N 1
ATOM 711 C CA . ARG A 1 90 ? 7.671 -2.399 -11.815 1.00 94.06 90 ARG A CA 1
ATOM 712 C C . ARG A 1 90 ? 7.345 -3.551 -10.859 1.00 94.06 90 ARG A C 1
ATOM 714 O O . ARG A 1 90 ? 6.457 -3.397 -10.024 1.00 94.06 90 ARG A O 1
ATOM 721 N N . ALA A 1 91 ? 8.071 -4.666 -10.940 1.00 92.25 91 ALA A N 1
ATOM 722 C CA . ALA A 1 91 ? 7.907 -5.808 -10.039 1.00 92.25 91 ALA A CA 1
ATOM 723 C C . ALA A 1 91 ? 8.209 -5.427 -8.580 1.00 92.25 91 ALA A C 1
ATOM 725 O O . ALA A 1 91 ? 7.426 -5.739 -7.684 1.00 92.25 91 ALA A O 1
ATOM 726 N N . TRP A 1 92 ? 9.270 -4.654 -8.348 1.00 93.31 92 TRP A N 1
ATOM 727 C CA . TRP A 1 92 ? 9.578 -4.104 -7.026 1.00 93.31 92 TRP A CA 1
ATOM 728 C C . TRP A 1 92 ? 8.478 -3.171 -6.498 1.00 93.31 92 TRP A C 1
ATOM 730 O O . TRP A 1 92 ? 8.184 -3.134 -5.300 1.00 93.31 92 TRP A O 1
ATOM 740 N N . GLY A 1 93 ? 7.811 -2.438 -7.395 1.00 93.81 93 GLY A N 1
ATOM 741 C CA . GLY A 1 93 ? 6.625 -1.649 -7.065 1.00 93.81 93 GLY A CA 1
ATOM 742 C C . GLY A 1 93 ? 5.496 -2.497 -6.469 1.00 93.81 93 GLY A C 1
ATOM 743 O O . GLY A 1 93 ? 4.870 -2.081 -5.492 1.00 93.81 93 GLY A O 1
ATOM 744 N N . VAL A 1 94 ? 5.281 -3.710 -6.987 1.00 93.38 94 VAL A N 1
ATOM 745 C CA . VAL A 1 94 ? 4.294 -4.666 -6.450 1.00 93.38 94 VAL A CA 1
ATOM 746 C C . VAL A 1 94 ? 4.693 -5.140 -5.053 1.00 93.38 94 VAL A C 1
ATOM 748 O O . VAL A 1 94 ? 3.860 -5.180 -4.147 1.00 93.38 94 VAL A O 1
ATOM 751 N N . GLU A 1 95 ? 5.970 -5.446 -4.836 1.00 94.69 95 GLU A N 1
ATOM 752 C CA . GLU A 1 95 ? 6.455 -5.832 -3.509 1.00 94.69 95 GLU A CA 1
ATOM 753 C C . GLU A 1 95 ? 6.289 -4.692 -2.495 1.00 94.69 95 GLU A C 1
ATOM 755 O O . GLU A 1 95 ? 5.784 -4.886 -1.386 1.00 94.69 95 GLU A O 1
ATOM 760 N N . THR A 1 96 ? 6.637 -3.474 -2.907 1.00 93.25 96 THR A N 1
ATOM 761 C CA . THR A 1 96 ? 6.465 -2.264 -2.099 1.00 93.25 96 THR A CA 1
ATOM 762 C C . THR A 1 96 ? 4.994 -2.044 -1.740 1.00 93.25 96 THR A C 1
ATOM 764 O O . THR A 1 96 ? 4.686 -1.701 -0.595 1.00 93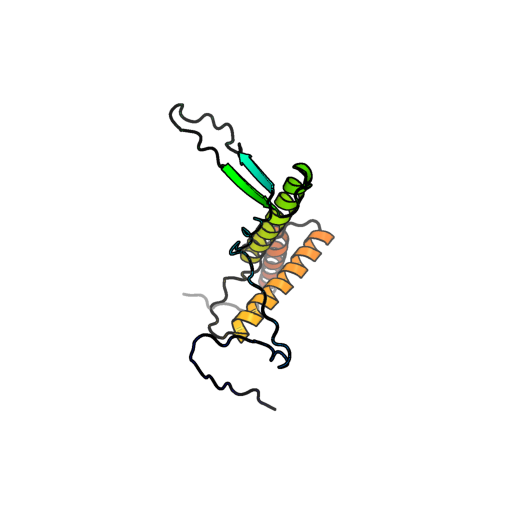.25 96 THR A O 1
ATOM 767 N N . TYR A 1 97 ? 4.077 -2.282 -2.684 1.00 93.69 97 TYR A N 1
ATOM 768 C CA . TYR A 1 97 ? 2.634 -2.255 -2.443 1.00 93.69 97 TYR A CA 1
ATOM 769 C C . TYR A 1 97 ? 2.228 -3.244 -1.339 1.00 93.69 97 TYR A C 1
ATOM 771 O O . TYR A 1 97 ? 1.638 -2.826 -0.339 1.00 93.69 97 TYR A O 1
ATOM 779 N N . TYR A 1 98 ? 2.601 -4.525 -1.452 1.00 94.56 98 TYR A N 1
ATOM 780 C CA . TYR A 1 98 ? 2.245 -5.531 -0.444 1.00 94.56 98 TYR A CA 1
ATOM 781 C C . TYR A 1 98 ? 2.863 -5.239 0.926 1.00 94.56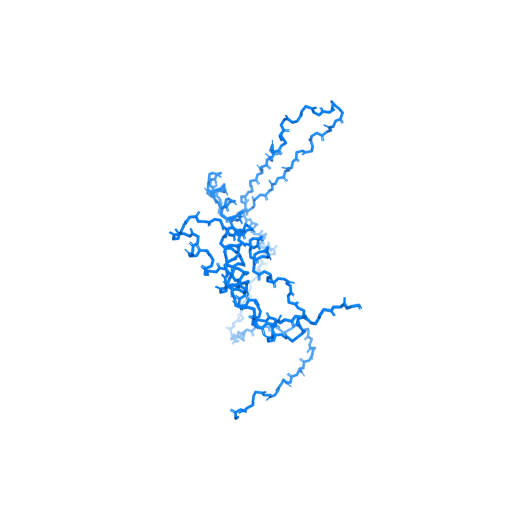 98 TYR A C 1
ATOM 783 O O . TYR A 1 98 ? 2.190 -5.393 1.948 1.00 94.56 98 TYR A O 1
ATOM 791 N N . ARG A 1 99 ? 4.113 -4.762 0.969 1.00 94.38 99 ARG A N 1
ATOM 792 C CA . ARG A 1 99 ? 4.787 -4.384 2.220 1.00 94.38 99 ARG A CA 1
ATOM 793 C C . ARG A 1 99 ? 4.032 -3.269 2.944 1.00 94.38 99 ARG A C 1
ATOM 795 O O . ARG A 1 99 ? 3.773 -3.369 4.143 1.00 94.38 99 ARG A O 1
ATOM 802 N N . ARG A 1 100 ? 3.612 -2.230 2.214 1.00 93.38 100 ARG A N 1
ATOM 803 C CA . ARG A 1 100 ? 2.812 -1.127 2.773 1.00 93.38 100 ARG A CA 1
ATOM 804 C C . ARG A 1 100 ? 1.423 -1.593 3.209 1.00 93.38 100 ARG A C 1
ATOM 806 O O . ARG A 1 100 ? 0.974 -1.209 4.288 1.00 93.38 100 ARG A O 1
ATOM 813 N N . LEU A 1 101 ? 0.767 -2.442 2.419 1.00 95.00 101 LEU A N 1
ATOM 814 C CA . LEU A 1 101 ? -0.547 -3.002 2.746 1.00 95.00 101 LEU A CA 1
ATOM 815 C C . LEU A 1 101 ? -0.519 -3.783 4.072 1.00 95.00 101 LEU A C 1
ATOM 817 O O . LEU A 1 101 ? -1.376 -3.575 4.933 1.00 95.00 101 LEU A O 1
ATOM 821 N N . LYS A 1 102 ? 0.497 -4.631 4.275 1.00 94.38 102 LYS A N 1
ATOM 822 C CA . LYS A 1 102 ? 0.715 -5.356 5.538 1.00 94.38 102 LYS A CA 1
ATOM 823 C C . LYS A 1 102 ? 0.957 -4.405 6.706 1.00 94.38 102 LYS A C 1
ATOM 825 O O . LYS A 1 102 ? 0.253 -4.473 7.717 1.00 94.38 102 LYS A O 1
ATOM 830 N N . GLN A 1 103 ? 1.893 -3.471 6.540 1.00 93.19 103 GLN A N 1
ATOM 831 C CA . GLN A 1 103 ? 2.314 -2.576 7.613 1.00 93.19 103 GLN A CA 1
ATOM 832 C C . GLN A 1 103 ? 1.187 -1.647 8.082 1.00 93.19 103 GLN A C 1
ATOM 834 O O . GLN A 1 103 ? 0.915 -1.553 9.283 1.00 93.19 103 GLN A O 1
ATOM 839 N N . TYR A 1 104 ? 0.520 -0.966 7.147 1.00 92.19 104 TYR A N 1
ATOM 840 C CA . TYR A 1 104 ? -0.406 0.121 7.471 1.00 92.19 104 TYR A CA 1
ATOM 841 C C . TYR A 1 104 ? -1.865 -0.324 7.571 1.00 92.19 104 TYR A C 1
ATOM 843 O O . TYR A 1 104 ? -2.587 0.216 8.411 1.00 92.19 104 TYR A O 1
ATOM 851 N N . CYS A 1 105 ? -2.285 -1.320 6.784 1.00 93.69 105 CYS A N 1
ATOM 852 C CA . CYS A 1 105 ? -3.679 -1.776 6.722 1.00 93.69 105 CYS A CA 1
ATOM 853 C C . CYS A 1 105 ? -3.915 -3.141 7.385 1.00 93.69 105 CYS A C 1
ATOM 855 O O . CYS A 1 105 ? -5.058 -3.590 7.439 1.00 93.69 105 CYS A O 1
ATOM 857 N N . GLY A 1 106 ? -2.864 -3.801 7.892 1.00 93.62 106 GLY A N 1
ATOM 858 C CA . GLY A 1 106 ? -2.987 -5.007 8.713 1.00 93.62 106 GLY A CA 1
ATOM 859 C C . GLY A 1 106 ? -3.657 -6.184 8.005 1.00 93.62 106 GLY A C 1
ATOM 860 O O . GLY A 1 106 ? -4.341 -6.965 8.662 1.00 93.62 106 GLY A O 1
ATOM 861 N N . VAL A 1 107 ? -3.477 -6.322 6.687 1.00 95.69 107 VAL A N 1
ATOM 862 C CA . VAL A 1 107 ? -4.158 -7.358 5.883 1.00 95.69 107 VAL A CA 1
ATOM 863 C C . VAL A 1 107 ? -3.915 -8.783 6.402 1.00 95.69 107 VAL A C 1
ATOM 865 O O . VAL A 1 107 ? -4.791 -9.630 6.308 1.00 95.69 107 VAL A O 1
ATOM 868 N N . GLU A 1 108 ? -2.766 -9.032 7.033 1.00 95.31 108 GLU A N 1
ATOM 869 C CA . GLU A 1 108 ? -2.386 -10.331 7.609 1.00 95.31 108 GLU A CA 1
ATOM 870 C C . GLU A 1 108 ? -2.768 -10.506 9.089 1.00 95.31 108 GLU A C 1
ATOM 872 O O . GLU A 1 108 ? -2.516 -11.555 9.668 1.00 95.31 108 GLU A O 1
ATOM 877 N N . ARG A 1 109 ? -3.369 -9.489 9.724 1.00 93.88 109 ARG A N 1
ATOM 878 C CA . ARG A 1 109 ? -3.704 -9.506 11.160 1.00 93.88 109 ARG A CA 1
ATOM 879 C C . ARG A 1 109 ? -5.092 -10.069 11.473 1.00 93.88 109 ARG A C 1
ATOM 881 O O . ARG A 1 109 ? -5.495 -10.058 12.633 1.00 93.88 109 ARG A O 1
ATOM 888 N N . SER A 1 110 ? -5.835 -10.532 10.468 1.00 92.94 110 SER A N 1
ATOM 889 C CA . SER A 1 110 ? -7.130 -11.175 10.701 1.00 92.94 110 SER A CA 1
ATOM 890 C C . SER A 1 110 ? -6.945 -12.465 11.493 1.00 92.94 110 SER A C 1
ATOM 892 O O . SER A 1 110 ? -6.243 -13.370 11.055 1.00 92.94 110 SER A O 1
ATOM 894 N N . GLN A 1 111 ? -7.634 -12.562 12.627 1.00 94.88 111 GLN A N 1
ATOM 895 C CA . GLN A 1 111 ? -7.738 -13.789 13.423 1.00 94.88 111 GLN A CA 1
ATOM 896 C C . GLN A 1 111 ? -9.019 -14.577 13.101 1.00 94.88 111 GLN A C 1
ATOM 898 O O . GLN A 1 111 ? -9.330 -15.570 13.757 1.00 94.88 111 GLN A O 1
ATOM 903 N N . CYS A 1 112 ? -9.791 -14.135 12.103 1.00 93.94 112 CYS A N 1
ATOM 904 C CA . CYS A 1 112 ? -11.030 -14.788 11.709 1.00 93.94 112 CYS A CA 1
ATOM 905 C C . CYS A 1 112 ? -10.757 -16.141 11.043 1.00 93.94 112 CYS A C 1
ATOM 907 O O . CYS A 1 112 ? -9.867 -16.263 10.202 1.00 93.94 112 CYS A O 1
ATOM 909 N N . GLN A 1 113 ? -11.568 -17.143 11.380 1.00 94.12 113 GLN A N 1
ATOM 910 C CA . GLN A 1 113 ? -11.445 -18.502 10.840 1.00 94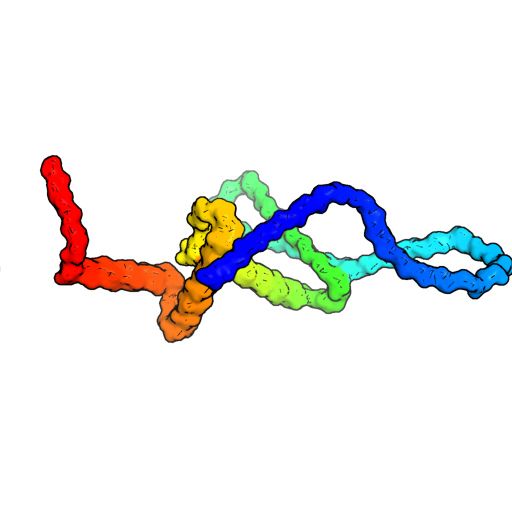.12 113 GLN A CA 1
ATOM 911 C C . GLN A 1 113 ? -12.419 -18.783 9.688 1.00 94.12 113 GLN A C 1
ATOM 913 O O . GLN A 1 113 ? -12.192 -19.705 8.911 1.00 94.12 113 GLN A O 1
ATOM 918 N N . SER A 1 114 ? -13.493 -17.996 9.548 1.00 97.06 114 SER A N 1
ATOM 919 C CA . SER A 1 114 ? -14.429 -18.157 8.436 1.00 97.06 114 SER A CA 1
ATOM 920 C C . SER A 1 114 ? -13.881 -17.525 7.156 1.00 97.06 114 SER A C 1
ATOM 922 O O . SER A 1 114 ? -13.346 -16.413 7.172 1.00 97.06 114 SER A O 1
ATOM 924 N N . ALA A 1 115 ? -14.062 -18.220 6.031 1.00 96.75 115 ALA A N 1
ATOM 925 C CA . ALA A 1 115 ? -13.625 -17.744 4.720 1.00 96.75 115 ALA A CA 1
ATOM 926 C C . ALA A 1 115 ? -14.251 -16.384 4.361 1.00 96.75 115 ALA A C 1
ATOM 928 O O . ALA A 1 115 ? -13.570 -15.501 3.848 1.00 96.75 115 ALA A O 1
ATOM 929 N N . GLU A 1 116 ? -15.529 -16.183 4.698 1.00 97.81 116 GLU A N 1
ATOM 930 C CA . GLU A 1 116 ? -16.228 -14.918 4.459 1.00 97.81 116 GLU A CA 1
ATOM 931 C C . GLU A 1 116 ? -15.601 -13.757 5.241 1.00 97.81 116 GLU A C 1
ATOM 933 O O . GLU A 1 116 ? -15.313 -12.706 4.669 1.00 97.81 116 GLU A O 1
ATOM 938 N N . ALA A 1 117 ? -15.319 -13.944 6.534 1.00 96.44 117 ALA A N 1
ATOM 939 C CA . ALA A 1 117 ? -14.702 -12.896 7.340 1.00 96.44 117 ALA A CA 1
ATOM 940 C C . ALA A 1 117 ? -13.268 -12.594 6.880 1.00 96.44 117 ALA A C 1
ATOM 942 O O . ALA A 1 117 ? -12.873 -11.430 6.846 1.00 96.44 117 ALA A O 1
ATOM 943 N N . GLN A 1 118 ? -12.507 -13.613 6.465 1.00 96.88 118 GLN A N 1
ATOM 944 C CA . GLN A 1 118 ? -11.178 -13.421 5.877 1.00 96.88 118 GLN A CA 1
ATOM 945 C C . GLN A 1 118 ? -11.247 -12.633 4.563 1.00 96.88 118 GLN A C 1
ATOM 947 O O . GLN A 1 118 ? -10.493 -11.676 4.382 1.00 96.88 118 GLN A O 1
ATOM 952 N N . HIS A 1 119 ? -12.178 -12.977 3.669 1.00 96.88 119 HIS A N 1
ATOM 953 C CA . HIS A 1 119 ? -12.403 -12.234 2.428 1.00 96.88 119 HIS A CA 1
ATOM 954 C C . HIS A 1 119 ? -12.781 -10.779 2.703 1.00 96.88 119 HIS A C 1
ATOM 956 O O . HIS A 1 119 ? -12.169 -9.871 2.137 1.00 96.88 119 HIS A O 1
ATOM 962 N N . ASN A 1 120 ? -13.731 -10.548 3.609 1.00 96.75 120 ASN A N 1
ATOM 963 C CA . ASN A 1 120 ? -14.163 -9.206 3.982 1.00 96.75 120 ASN A CA 1
ATOM 964 C C . ASN A 1 120 ? -13.008 -8.396 4.585 1.00 96.75 120 ASN A C 1
ATOM 966 O O . ASN A 1 120 ? -12.817 -7.239 4.211 1.00 96.75 120 ASN A O 1
ATOM 970 N N . HIS A 1 121 ? -12.187 -8.996 5.456 1.00 97.31 121 HIS A N 1
ATOM 971 C CA . HIS A 1 121 ? -10.998 -8.344 6.013 1.00 97.31 121 HIS A CA 1
ATOM 972 C C . HIS A 1 121 ? -10.019 -7.922 4.917 1.00 97.31 121 HIS A C 1
ATOM 974 O O . HIS A 1 121 ? -9.620 -6.760 4.863 1.00 97.31 121 HIS A O 1
ATOM 980 N N . ILE A 1 122 ? -9.682 -8.832 3.997 1.00 96.50 122 ILE A N 1
ATOM 981 C CA . ILE A 1 122 ? -8.770 -8.540 2.884 1.00 96.50 122 ILE A CA 1
ATOM 982 C C . ILE A 1 122 ? -9.322 -7.399 2.019 1.00 96.50 122 ILE A C 1
ATOM 984 O O . ILE A 1 122 ? -8.603 -6.440 1.725 1.00 96.50 122 ILE A O 1
ATOM 988 N N . GLN A 1 123 ? -10.603 -7.459 1.651 1.00 97.44 123 GLN A N 1
ATOM 989 C CA . GLN A 1 123 ? -11.261 -6.424 0.850 1.00 97.44 123 GLN A CA 1
ATOM 990 C C . GLN A 1 123 ? -11.262 -5.063 1.559 1.00 97.44 123 GLN A C 1
ATOM 992 O O . GLN A 1 123 ? -10.959 -4.038 0.941 1.00 97.44 123 GLN A O 1
ATOM 997 N N . MET A 1 124 ? -11.547 -5.039 2.862 1.00 97.38 124 MET A N 1
ATOM 998 C CA . MET A 1 124 ? -11.545 -3.814 3.659 1.00 97.38 124 MET A CA 1
ATOM 999 C C . MET A 1 124 ? -10.139 -3.239 3.835 1.00 97.38 124 MET A C 1
ATOM 1001 O O . MET A 1 124 ? -9.970 -2.024 3.710 1.00 97.38 124 MET A O 1
ATOM 1005 N N . SER A 1 125 ? -9.117 -4.078 4.030 1.00 96.81 125 SER A N 1
ATOM 1006 C CA . SER A 1 125 ? -7.716 -3.642 4.052 1.00 96.81 125 SER A CA 1
ATOM 1007 C C . SER A 1 125 ? -7.294 -3.019 2.719 1.00 96.81 125 SER A C 1
ATOM 1009 O O . SER A 1 125 ? -6.673 -1.956 2.723 1.00 96.81 125 SER A O 1
ATOM 1011 N N . ILE A 1 126 ? -7.667 -3.613 1.578 1.00 97.12 126 ILE A N 1
ATOM 1012 C CA . ILE A 1 126 ? -7.381 -3.045 0.247 1.00 97.12 126 ILE A CA 1
ATOM 1013 C C . ILE A 1 126 ? -8.117 -1.712 0.057 1.00 97.12 126 ILE A C 1
ATOM 1015 O O . ILE A 1 126 ? -7.523 -0.731 -0.391 1.00 97.12 126 ILE A O 1
ATOM 1019 N N . ARG A 1 127 ? -9.396 -1.631 0.442 1.00 96.75 127 ARG A N 1
ATOM 1020 C CA . ARG A 1 127 ? -10.178 -0.386 0.360 1.00 96.75 127 ARG A CA 1
ATOM 1021 C C . ARG A 1 127 ? -9.578 0.725 1.225 1.00 96.75 127 ARG A C 1
ATOM 1023 O O . ARG A 1 127 ? -9.528 1.875 0.792 1.00 96.75 127 ARG A O 1
ATOM 1030 N N . ALA A 1 128 ? -9.127 0.400 2.435 1.00 94.94 128 ALA A N 1
ATOM 1031 C CA . ALA A 1 128 ? -8.437 1.341 3.312 1.00 94.94 128 ALA A CA 1
ATOM 1032 C C . ALA A 1 128 ? -7.111 1.813 2.698 1.00 94.94 128 ALA A C 1
ATOM 1034 O O . ALA A 1 128 ? -6.821 3.008 2.723 1.00 94.94 128 ALA A O 1
ATOM 1035 N N . PHE A 1 129 ? -6.349 0.901 2.087 1.00 95.06 129 PHE A N 1
ATOM 1036 C CA . PHE A 1 129 ? -5.106 1.237 1.398 1.00 95.06 129 PHE A CA 1
ATOM 1037 C C . PHE A 1 129 ? -5.326 2.246 0.268 1.00 95.06 129 PHE A C 1
ATOM 1039 O O . PHE A 1 129 ? -4.634 3.257 0.221 1.00 95.06 129 PHE A O 1
ATOM 1046 N N . LEU A 1 130 ? -6.323 2.024 -0.597 1.00 94.94 130 LEU A N 1
ATOM 1047 C CA . LEU A 1 130 ? -6.635 2.944 -1.698 1.00 94.94 130 LEU A CA 1
ATOM 1048 C C . LEU A 1 130 ? -6.992 4.350 -1.202 1.00 94.94 130 LEU A C 1
ATOM 1050 O O . LEU A 1 130 ? -6.576 5.340 -1.797 1.00 94.94 130 LEU A O 1
ATOM 1054 N N . ARG A 1 131 ? -7.728 4.447 -0.089 1.00 93.25 131 ARG A N 1
ATOM 1055 C CA . ARG A 1 131 ? -8.063 5.737 0.533 1.00 93.25 131 ARG A CA 1
ATOM 1056 C C . ARG A 1 131 ? -6.827 6.454 1.071 1.00 93.25 131 ARG A C 1
ATOM 1058 O O . ARG A 1 131 ? -6.700 7.657 0.880 1.00 93.25 131 ARG A O 1
ATOM 1065 N N . LEU A 1 132 ? -5.916 5.726 1.718 1.00 91.19 132 LEU A N 1
ATOM 1066 C CA . LEU A 1 132 ? -4.655 6.290 2.208 1.00 91.19 132 LEU A CA 1
ATOM 1067 C C . LEU A 1 132 ? -3.725 6.706 1.061 1.00 91.19 132 LEU A C 1
ATOM 1069 O O . LEU A 1 132 ? -3.072 7.741 1.153 1.00 91.19 132 LEU A O 1
ATOM 1073 N N . GLU A 1 133 ? -3.675 5.924 -0.017 1.00 92.38 133 GLU A N 1
ATOM 1074 C CA . GLU A 1 133 ? -2.901 6.240 -1.219 1.00 92.38 133 GLU A CA 1
ATOM 1075 C C . GLU A 1 133 ? -3.408 7.528 -1.874 1.00 92.38 133 GLU A C 1
ATOM 1077 O O . GLU A 1 133 ? -2.614 8.429 -2.133 1.00 92.38 133 GLU A O 1
ATOM 1082 N N . LEU A 1 134 ? -4.727 7.640 -2.075 1.00 93.19 134 LEU A N 1
ATOM 1083 C CA . LEU A 1 134 ? -5.355 8.843 -2.617 1.00 93.19 134 LEU A CA 1
ATOM 1084 C C . LEU A 1 134 ? -5.055 10.062 -1.741 1.00 93.19 134 LEU A C 1
ATOM 1086 O O . LEU A 1 134 ? -4.554 11.068 -2.233 1.00 93.19 134 LEU A O 1
ATOM 1090 N N . HIS A 1 135 ? -5.259 9.933 -0.430 1.00 91.44 135 HIS A N 1
ATOM 1091 C CA . HIS A 1 135 ? -4.969 11.004 0.514 1.00 91.44 135 HIS A CA 1
ATOM 1092 C C . HIS A 1 135 ? -3.493 11.427 0.484 1.00 91.44 135 HIS A C 1
ATOM 1094 O O . HIS A 1 135 ? -3.197 12.620 0.532 1.00 91.44 135 HIS A O 1
ATOM 1100 N N . ARG A 1 136 ? -2.547 10.484 0.358 1.00 90.81 136 ARG A N 1
ATOM 1101 C CA . ARG A 1 136 ? -1.125 10.815 0.188 1.00 90.81 136 ARG A CA 1
ATOM 1102 C C . ARG A 1 136 ? -0.877 11.583 -1.108 1.00 90.81 136 ARG A C 1
ATOM 1104 O O . ARG A 1 136 ? -0.079 12.513 -1.097 1.00 90.81 136 ARG A O 1
ATOM 1111 N N . VAL A 1 137 ? -1.490 11.182 -2.220 1.00 91.25 137 VAL A N 1
ATOM 1112 C CA . VAL A 1 137 ? -1.315 11.880 -3.505 1.00 91.25 137 VAL A CA 1
ATOM 1113 C C . VAL A 1 137 ? -1.840 13.316 -3.415 1.00 91.25 137 VAL A C 1
ATOM 1115 O O . VAL A 1 137 ? -1.190 14.227 -3.916 1.00 91.25 137 VAL A O 1
ATOM 1118 N N . GLU A 1 138 ? -2.960 13.527 -2.726 1.00 93.00 138 GLU A N 1
ATOM 1119 C CA . GLU A 1 138 ? -3.573 14.848 -2.548 1.00 93.00 138 GLU A CA 1
ATOM 1120 C C . GLU A 1 138 ? -2.808 15.749 -1.565 1.00 93.00 138 GLU A C 1
ATOM 1122 O O . GLU A 1 138 ? -2.692 16.950 -1.788 1.00 93.00 138 GLU A O 1
ATOM 1127 N N . THR A 1 139 ? -2.284 15.188 -0.470 1.00 89.62 139 THR A N 1
ATOM 1128 C CA . THR A 1 139 ? -1.697 15.968 0.639 1.00 89.62 139 THR A CA 1
ATOM 1129 C C . THR A 1 139 ? -0.176 15.915 0.714 1.00 89.62 139 THR A C 1
ATOM 1131 O O . THR A 1 139 ? 0.424 16.632 1.510 1.00 89.62 139 THR A O 1
ATOM 1134 N N . THR A 1 140 ? 0.471 15.060 -0.081 1.00 89.50 140 THR A N 1
ATOM 1135 C CA . THR A 1 140 ? 1.909 14.726 -0.033 1.00 89.50 140 THR A CA 1
ATOM 1136 C C . THR A 1 140 ? 2.406 14.143 1.301 1.00 89.50 140 THR A C 1
ATOM 1138 O O . THR A 1 140 ? 3.603 13.906 1.468 1.00 89.50 140 THR A O 1
ATOM 1141 N N . LEU A 1 141 ? 1.506 13.841 2.245 1.00 89.69 141 LEU A N 1
ATOM 1142 C CA . LEU A 1 141 ? 1.854 13.273 3.547 1.00 89.69 141 LEU A CA 1
ATOM 1143 C C . LEU A 1 141 ? 2.233 11.793 3.448 1.00 89.69 141 LEU A C 1
ATOM 1145 O O . LEU A 1 141 ? 1.648 11.014 2.697 1.00 89.69 141 LEU A O 1
ATOM 1149 N N . SER A 1 142 ? 3.201 11.368 4.259 1.00 89.19 142 SER A N 1
ATOM 1150 C CA . SER A 1 142 ? 3.555 9.949 4.349 1.00 89.19 142 SER A CA 1
ATOM 1151 C C . SER A 1 142 ? 2.428 9.128 4.988 1.00 89.19 142 SER A C 1
ATOM 1153 O O . SER A 1 142 ? 1.677 9.627 5.822 1.00 89.19 142 SER A O 1
ATOM 1155 N N . PHE A 1 143 ? 2.362 7.827 4.683 1.00 86.38 143 PHE A N 1
ATOM 1156 C CA . PHE A 1 143 ? 1.402 6.907 5.316 1.00 86.38 143 PHE A CA 1
ATOM 1157 C C . PHE A 1 143 ? 1.466 6.912 6.844 1.00 86.38 143 PHE A C 1
ATOM 1159 O O . PHE A 1 143 ? 0.439 6.810 7.516 1.00 86.38 143 PHE A O 1
ATOM 1166 N N . TYR A 1 144 ? 2.682 7.005 7.389 1.00 89.19 144 TYR A N 1
ATOM 1167 C CA . TYR A 1 144 ? 2.893 7.100 8.825 1.00 89.19 144 TYR A CA 1
ATOM 1168 C C . TYR A 1 144 ? 2.256 8.372 9.379 1.00 89.19 144 TYR A C 1
ATOM 1170 O O . TYR A 1 144 ? 1.506 8.301 10.351 1.00 89.19 144 TYR A O 1
ATOM 1178 N N . GLU A 1 145 ? 2.501 9.514 8.739 1.00 90.12 145 GLU A N 1
ATOM 1179 C CA . GLU A 1 145 ? 1.970 10.790 9.204 1.00 90.12 145 GLU A CA 1
ATOM 1180 C C . GLU A 1 145 ? 0.450 10.852 9.057 1.00 90.12 145 GLU A C 1
ATOM 1182 O O . GLU A 1 145 ? -0.218 11.212 10.018 1.00 90.12 145 GLU A O 1
ATOM 1187 N N . SER A 1 146 ? -0.123 10.388 7.941 1.00 89.50 146 SER A N 1
ATOM 1188 C CA . SER A 1 146 ? -1.582 10.323 7.768 1.00 89.50 146 SER A CA 1
ATOM 1189 C C . SER A 1 146 ? -2.251 9.470 8.848 1.00 89.50 146 SER A C 1
ATOM 1191 O O . SER A 1 146 ? -3.248 9.877 9.441 1.00 89.50 146 SER A O 1
ATOM 1193 N N . LYS A 1 147 ? -1.686 8.296 9.161 1.00 86.25 147 LYS A N 1
ATOM 1194 C CA . LYS A 1 147 ? -2.211 7.437 10.232 1.00 86.25 147 LYS A CA 1
ATOM 1195 C C . LYS A 1 147 ? -2.063 8.094 11.604 1.00 86.25 147 LYS A C 1
ATOM 1197 O O . LYS A 1 147 ? -2.989 8.052 12.412 1.00 86.25 147 LYS A O 1
ATOM 1202 N N . THR A 1 148 ? -0.907 8.693 11.871 1.00 89.69 148 THR A N 1
ATOM 1203 C CA . THR A 1 148 ? -0.624 9.312 13.168 1.00 89.69 148 THR A CA 1
ATOM 1204 C C . THR A 1 148 ? -1.466 10.570 13.374 1.00 89.69 148 THR A C 1
ATOM 1206 O O . THR A 1 148 ? -1.932 10.795 14.484 1.00 89.69 148 THR A O 1
ATOM 1209 N N . ALA A 1 149 ? -1.744 11.341 12.322 1.00 90.25 149 ALA A N 1
ATOM 1210 C CA . ALA A 1 149 ? -2.622 12.505 12.367 1.00 90.25 149 ALA A CA 1
ATOM 1211 C C . ALA A 1 149 ? -4.041 12.130 12.815 1.00 90.25 149 ALA A C 1
ATOM 1213 O O . ALA A 1 149 ? -4.566 12.760 13.729 1.00 90.25 149 ALA A O 1
ATOM 1214 N N . ILE A 1 150 ? -4.616 11.053 12.260 1.00 88.69 150 ILE A N 1
ATOM 1215 C CA . ILE A 1 150 ? -5.936 10.543 12.672 1.00 88.69 150 ILE A CA 1
ATOM 1216 C C . ILE A 1 150 ? -5.941 10.195 14.167 1.00 88.69 150 ILE A C 1
ATOM 1218 O O . ILE A 1 150 ? -6.851 10.586 14.893 1.00 88.69 150 ILE A O 1
ATOM 1222 N N . ILE A 1 151 ? -4.912 9.485 14.640 1.00 91.06 151 ILE A N 1
ATOM 1223 C CA . ILE A 1 151 ? -4.809 9.069 16.047 1.00 91.06 151 ILE A CA 1
ATOM 1224 C C . ILE A 1 151 ? -4.630 10.282 16.966 1.00 91.06 151 ILE A C 1
ATOM 1226 O O . ILE A 1 151 ? -5.321 10.386 17.976 1.00 91.06 151 ILE A O 1
ATOM 1230 N N . ARG A 1 152 ? -3.723 11.209 16.627 1.00 94.06 152 ARG A N 1
ATOM 1231 C CA . ARG A 1 152 ? -3.482 12.423 17.422 1.00 94.06 152 ARG A CA 1
ATOM 1232 C C . ARG A 1 152 ? -4.753 13.254 17.543 1.00 94.06 152 ARG A C 1
ATOM 1234 O O . ARG A 1 152 ? -5.046 13.732 18.633 1.00 94.06 152 ARG A O 1
ATOM 1241 N N . GLU A 1 153 ? -5.498 13.405 16.454 1.00 93.12 153 GLU A N 1
ATOM 1242 C CA . GLU A 1 153 ? -6.732 14.185 16.464 1.00 93.12 153 GLU A CA 1
ATOM 1243 C C . GLU A 1 153 ? -7.826 13.511 17.296 1.00 93.12 153 GLU A C 1
ATOM 1245 O O . GLU A 1 153 ? -8.463 14.166 18.116 1.00 93.12 153 GLU A O 1
ATOM 1250 N N . ALA A 1 154 ? -7.967 12.186 17.191 1.00 92.69 154 ALA A N 1
ATOM 1251 C CA . ALA A 1 154 ? -8.884 11.429 18.039 1.00 92.69 154 ALA A CA 1
ATOM 1252 C C . ALA A 1 154 ? -8.536 11.552 19.535 1.00 92.69 154 ALA A C 1
ATOM 1254 O O . ALA A 1 154 ? -9.425 11.756 20.358 1.00 92.69 154 ALA A O 1
ATOM 1255 N N . ILE A 1 155 ? -7.247 11.478 19.892 1.00 93.81 155 ILE A N 1
ATOM 1256 C CA . ILE A 1 155 ? -6.786 11.660 21.278 1.00 93.81 155 ILE A CA 1
ATOM 1257 C C . ILE A 1 155 ? -7.088 13.079 21.766 1.00 93.81 155 ILE A C 1
ATOM 1259 O O . ILE A 1 155 ? -7.597 13.238 22.871 1.00 93.81 155 ILE A O 1
ATOM 1263 N N . ARG A 1 156 ? -6.799 14.111 20.964 1.00 94.62 156 ARG A N 1
ATOM 1264 C CA . ARG A 1 156 ? -7.107 15.505 21.329 1.00 94.62 156 ARG A CA 1
ATOM 1265 C C . ARG A 1 156 ? -8.596 15.706 21.578 1.00 94.62 156 ARG A C 1
ATOM 1267 O O . ARG A 1 156 ? -8.948 16.292 22.595 1.00 94.62 156 ARG A O 1
ATOM 1274 N N . ALA A 1 157 ? -9.443 15.200 20.682 1.00 93.31 157 ALA A N 1
ATOM 1275 C CA . ALA A 1 157 ? -10.892 15.283 20.826 1.00 93.31 157 ALA A CA 1
ATOM 1276 C C . ALA A 1 157 ? -11.368 14.584 22.107 1.00 93.31 157 ALA A C 1
ATOM 1278 O O . ALA A 1 157 ? -12.140 15.156 22.870 1.00 93.31 157 ALA A O 1
ATOM 1279 N N . TYR A 1 158 ? -10.843 13.390 22.390 1.00 92.38 158 TYR A N 1
ATOM 1280 C CA . TYR A 1 158 ? -11.166 12.655 23.610 1.00 92.38 158 TYR A CA 1
ATOM 1281 C C . TYR A 1 158 ? -10.722 13.383 24.887 1.00 92.38 158 TYR A C 1
ATOM 1283 O O . TYR A 1 158 ? -11.455 13.413 25.867 1.00 92.38 158 TYR A O 1
ATOM 1291 N N . LEU A 1 159 ? -9.528 13.982 24.896 1.00 92.62 159 LEU A N 1
ATOM 1292 C CA . LEU A 1 159 ? -9.044 14.744 26.051 1.00 92.62 159 LEU A CA 1
ATOM 1293 C C . LEU A 1 159 ? -9.854 16.027 26.292 1.00 92.62 159 LEU A C 1
ATOM 1295 O O . LEU A 1 159 ? -9.904 16.495 27.426 1.00 92.62 159 LEU A O 1
ATOM 1299 N N . ALA A 1 160 ? -10.465 16.592 25.247 1.00 94.25 160 ALA A N 1
ATOM 1300 C CA . ALA A 1 160 ? -11.341 17.753 25.363 1.00 94.25 160 ALA A CA 1
ATOM 1301 C C . ALA A 1 160 ? -12.720 17.398 25.948 1.00 94.25 160 ALA A C 1
ATOM 1303 O O . ALA A 1 160 ? -13.262 18.192 26.714 1.00 94.25 160 ALA A O 1
ATOM 1304 N N . ASP A 1 161 ? -13.265 16.222 25.614 1.00 92.31 161 ASP A N 1
ATOM 1305 C CA . ASP A 1 161 ? -14.546 15.721 26.134 1.00 92.31 161 ASP A CA 1
ATOM 1306 C C . ASP A 1 161 ? -14.497 14.196 26.390 1.00 92.31 161 ASP A C 1
ATOM 1308 O O . ASP A 1 161 ? -14.810 13.391 25.501 1.00 92.31 161 ASP A O 1
ATOM 1312 N N . PRO A 1 162 ? -14.053 13.763 27.587 1.00 90.12 162 PRO A N 1
ATOM 1313 C CA . PRO A 1 162 ? -13.886 12.345 27.887 1.00 90.12 162 PRO A CA 1
ATOM 1314 C C . PRO A 1 162 ? -15.231 11.630 28.080 1.00 90.12 162 PRO A C 1
ATOM 1316 O O . PRO A 1 162 ? -15.886 11.759 29.113 1.00 90.12 162 PRO A O 1
ATOM 1319 N N . THR A 1 163 ? -15.614 10.780 27.127 1.00 85.50 163 THR A N 1
ATOM 1320 C CA . THR A 1 163 ? -16.850 9.976 27.210 1.00 85.50 163 THR A CA 1
ATOM 1321 C C . THR A 1 163 ? -16.721 8.713 28.068 1.00 85.50 163 THR A C 1
ATOM 1323 O O . THR A 1 163 ? -17.728 8.148 28.499 1.00 85.50 163 THR A O 1
ATOM 1326 N N . HIS A 1 164 ? -15.496 8.239 28.321 1.00 81.81 164 HIS A N 1
ATOM 1327 C CA . HIS A 1 164 ? -15.229 6.971 29.007 1.00 81.81 164 HIS A CA 1
ATOM 1328 C C . HIS A 1 164 ? -14.206 7.143 30.131 1.00 81.81 164 HIS A C 1
ATOM 1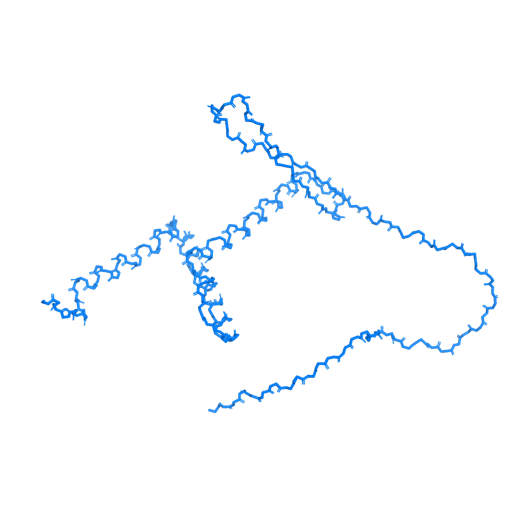330 O O . HIS A 1 164 ? -13.022 6.860 29.977 1.00 81.81 164 HIS A O 1
ATOM 1336 N N . VAL A 1 165 ? -14.665 7.577 31.301 1.00 81.75 165 VAL A N 1
ATOM 1337 C CA . VAL A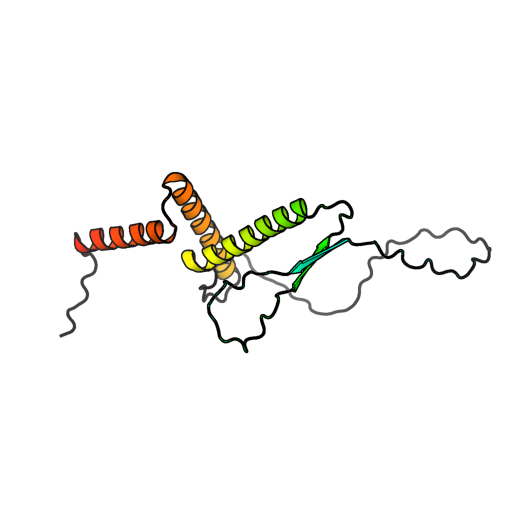 1 165 ? -13.798 7.669 32.481 1.00 81.75 165 VAL A CA 1
ATOM 1338 C C . VAL A 1 165 ? -13.581 6.265 33.044 1.00 81.75 165 VAL A C 1
ATOM 1340 O O . VAL A 1 165 ? -14.524 5.619 33.501 1.00 81.75 165 VAL A O 1
ATOM 1343 N N . LEU A 1 166 ? -12.342 5.771 32.997 1.00 76.94 166 LEU A N 1
ATOM 1344 C CA . LEU A 1 166 ? -11.990 4.540 33.700 1.00 76.94 166 LEU A CA 1
ATOM 1345 C C . LEU A 1 166 ? -12.045 4.803 35.212 1.00 76.94 166 LEU A C 1
ATOM 1347 O O . LEU A 1 166 ? -11.570 5.852 35.657 1.00 76.94 166 LEU A O 1
ATOM 1351 N N . PRO A 1 167 ? -12.615 3.886 36.013 1.00 77.25 167 PRO A N 1
ATOM 1352 C CA . PRO A 1 167 ? -12.606 4.040 37.458 1.00 77.25 167 PRO A CA 1
ATOM 1353 C C . PRO A 1 167 ? -11.157 4.092 37.943 1.00 77.25 167 PRO A C 1
ATOM 1355 O O . PRO A 1 167 ? -10.315 3.313 37.493 1.00 77.25 167 PRO A O 1
ATOM 1358 N N . SER A 1 168 ? -10.873 5.025 38.853 1.00 77.56 168 SER A N 1
ATOM 1359 C CA . SER A 1 168 ? -9.569 5.112 39.505 1.00 77.56 168 SER A CA 1
ATOM 1360 C C . SER A 1 168 ? -9.288 3.774 40.181 1.00 77.56 168 SER A C 1
ATOM 1362 O O . SER A 1 168 ? -9.985 3.411 41.127 1.00 77.56 168 SER A O 1
ATOM 1364 N N . SER A 1 169 ? -8.299 3.029 39.686 1.00 73.44 169 SER A N 1
ATOM 1365 C CA . SER A 1 169 ? -7.771 1.861 40.383 1.00 73.44 169 SER A CA 1
ATOM 1366 C C . SER A 1 169 ? -7.071 2.367 41.642 1.00 73.44 169 SER A C 1
ATOM 1368 O O . SER A 1 169 ? -5.941 2.851 41.565 1.00 73.44 169 SER A O 1
ATOM 1370 N N . ALA A 1 170 ? -7.816 2.376 42.747 1.00 51.25 170 ALA A N 1
ATOM 1371 C CA . ALA A 1 170 ? -7.318 2.632 44.092 1.00 51.25 170 ALA A CA 1
ATOM 1372 C C . ALA A 1 170 ? -6.547 1.418 44.621 1.00 51.25 170 ALA A C 1
ATOM 1374 O O . ALA A 1 170 ? -6.948 0.279 44.280 1.00 51.25 170 ALA A O 1
#

Organism: Salinibacter ruber (strain M8) (NCBI:txid761659)

Sequence (170 aa):
MDLFHPAEEKSEDGSGRYSQPANPGDRNSGGRPRGTPKRLRAMRKVFRTDSTDGDAEDGDPDESKEKNIQYWATNDLEMTEEKREELARRAWGVETYYRRLKQYCGVERSQCQSAEAQHNHIQMSIRAFLRLELHRVETTLSFYESKTAIIREAIRAYLADPTHVLPSSA

Foldseek 3Di:
DDDDDDDDDDDDDDDDDDDDDDDDDDDDDDDDDPDDPPPPPQDKDKDKDWDPPPDPDPDDPPDDPDTDIDMDIGSDPPDDPVNVVVVVVVVVVVVVLVVCLCPQLVLVVDPDPDPVVNVVSNVVSVVVSVVLVVVCVVPVDDSVCVVVVVVVVVVVVCVVPPPDDDPPPD